Protein AF-Q6KAU1-F1 (afdb_monomer_lite)

Secondary structure (DSSP, 8-state):
-----PPP------SS------------------SS-S---HHHHHHHTSHHHHHHHHHHHHHH-HHHHIIIIIIHHHHHHHHHHHHTSPEEPPPSSTTSPPPEEPP-------GGGHHHHHHHTTS---TTTT--

pLDDT: mean 70.4, std 21.34, range [29.09, 95.12]

Structure (mmCIF, N/CA/C/O backbone):
data_AF-Q6KAU1-F1
#
_entry.id   AF-Q6KAU1-F1
#
loop_
_atom_site.group_PDB
_atom_site.id
_atom_site.type_symbol
_atom_site.label_atom_id
_atom_site.label_alt_id
_atom_site.label_comp_id
_atom_site.label_asym_id
_atom_site.label_entity_id
_atom_site.label_seq_id
_atom_site.pdbx_PDB_ins_code
_atom_site.Cartn_x
_atom_site.Cartn_y
_atom_site.Cartn_z
_atom_site.occupancy
_atom_site.B_iso_or_equiv
_atom_site.auth_seq_id
_atom_site.auth_comp_id
_atom_site.auth_asym_id
_atom_site.auth_atom_id
_atom_site.pdbx_PDB_model_num
ATOM 1 N N . THR A 1 1 ? 31.558 -17.673 9.895 1.00 38.28 1 THR A N 1
ATOM 2 C CA . THR A 1 1 ? 30.706 -17.309 8.743 1.00 38.28 1 THR A CA 1
ATOM 3 C C . THR A 1 1 ? 29.996 -18.558 8.252 1.00 38.28 1 THR A C 1
ATOM 5 O O . THR A 1 1 ? 30.558 -19.316 7.477 1.00 38.28 1 THR A O 1
ATOM 8 N N . LYS A 1 2 ? 28.808 -18.861 8.795 1.00 34.62 2 LYS A N 1
ATOM 9 C CA . LYS A 1 2 ? 27.990 -19.999 8.345 1.00 34.62 2 LYS A CA 1
ATOM 10 C C . LYS A 1 2 ? 26.838 -19.468 7.500 1.00 34.62 2 LYS A C 1
ATOM 12 O O . LYS A 1 2 ? 26.078 -18.625 7.964 1.00 34.62 2 LYS A O 1
ATOM 17 N N . CYS A 1 3 ? 26.781 -19.952 6.266 1.00 37.53 3 CYS A N 1
ATOM 18 C CA . CYS A 1 3 ? 25.701 -19.765 5.313 1.00 37.53 3 CYS A CA 1
ATOM 19 C C . CYS A 1 3 ? 24.411 -20.405 5.852 1.00 37.53 3 CYS A C 1
ATOM 21 O O . CYS A 1 3 ? 24.442 -21.565 6.263 1.00 37.53 3 CYS A O 1
ATOM 23 N N . CYS A 1 4 ? 23.292 -19.680 5.817 1.00 36.66 4 CYS A N 1
ATOM 24 C CA . CYS A 1 4 ? 21.957 -20.276 5.889 1.00 36.66 4 CYS A CA 1
ATOM 25 C C . CYS A 1 4 ? 21.442 -20.451 4.455 1.00 36.66 4 CYS A C 1
ATOM 27 O O . CYS A 1 4 ? 21.560 -19.534 3.645 1.00 36.66 4 CYS A O 1
ATOM 29 N N . GLY A 1 5 ? 20.975 -21.664 4.152 1.00 34.41 5 GLY A N 1
ATOM 30 C CA . GLY A 1 5 ? 20.602 -22.143 2.819 1.00 34.41 5 GLY A CA 1
ATOM 31 C C . GLY A 1 5 ? 19.299 -21.559 2.249 1.00 34.41 5 GLY A C 1
ATOM 32 O O . GLY A 1 5 ? 18.729 -20.633 2.825 1.00 34.41 5 GLY A O 1
ATOM 33 N N . PRO A 1 6 ? 18.841 -22.086 1.097 1.00 36.38 6 PRO A N 1
ATOM 34 C CA . PRO A 1 6 ? 17.761 -21.496 0.312 1.00 36.38 6 PRO A CA 1
ATOM 35 C C . PRO A 1 6 ? 16.405 -21.651 1.015 1.00 36.38 6 PRO A C 1
ATOM 37 O O . PRO A 1 6 ? 16.059 -22.730 1.493 1.00 36.38 6 PRO A O 1
ATOM 40 N N . PHE A 1 7 ? 15.642 -20.559 1.072 1.00 33.47 7 PHE A N 1
ATOM 41 C CA . PHE A 1 7 ? 14.238 -20.556 1.489 1.00 33.47 7 PHE A CA 1
ATOM 42 C C . PHE A 1 7 ? 13.357 -21.054 0.327 1.00 33.47 7 PHE A C 1
ATOM 44 O O . PHE A 1 7 ? 13.687 -20.772 -0.826 1.00 33.47 7 PHE A O 1
ATOM 51 N N . PRO A 1 8 ? 12.256 -21.784 0.586 1.00 33.16 8 PRO A N 1
ATOM 52 C CA . PRO A 1 8 ? 11.394 -22.290 -0.475 1.00 33.16 8 PRO A CA 1
ATOM 53 C C . PRO A 1 8 ? 10.664 -21.132 -1.171 1.00 33.16 8 PRO A C 1
ATOM 55 O O . PRO A 1 8 ? 9.871 -20.424 -0.553 1.00 33.16 8 PRO A O 1
ATOM 58 N N . GLU A 1 9 ? 10.934 -20.944 -2.464 1.00 39.47 9 GLU A N 1
ATOM 59 C CA . GLU A 1 9 ? 10.146 -20.086 -3.352 1.00 39.47 9 GLU A CA 1
ATOM 60 C C . GLU A 1 9 ? 8.757 -20.707 -3.552 1.00 39.47 9 GLU A C 1
ATOM 62 O O . GLU A 1 9 ? 8.602 -21.719 -4.236 1.00 39.47 9 GLU A O 1
ATOM 67 N N . SER A 1 10 ? 7.722 -20.095 -2.977 1.00 35.66 10 SER A N 1
ATOM 68 C CA . SER A 1 10 ? 6.345 -20.330 -3.411 1.00 35.66 10 SER A CA 1
ATOM 69 C C . SER A 1 10 ? 6.021 -19.365 -4.550 1.00 35.66 10 SER A C 1
ATOM 71 O O . SER A 1 10 ? 5.499 -18.270 -4.334 1.00 35.66 10 SER A O 1
ATOM 73 N N . THR A 1 11 ? 6.374 -19.761 -5.770 1.00 32.47 11 THR A N 1
ATOM 74 C CA . THR A 1 11 ? 6.061 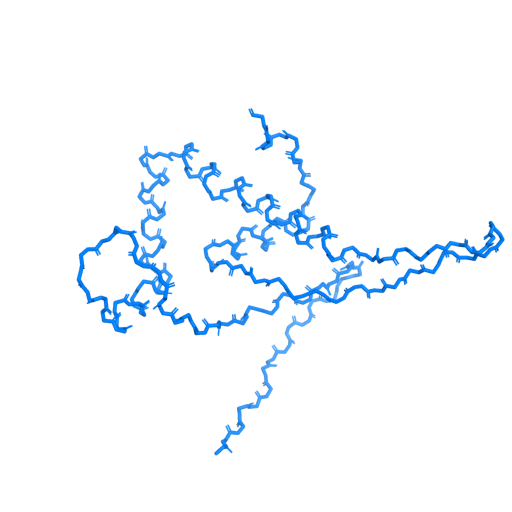-19.013 -6.992 1.00 32.47 11 THR A CA 1
ATOM 75 C C . THR A 1 11 ? 4.637 -19.329 -7.435 1.00 32.47 11 THR A C 1
ATOM 77 O O . THR A 1 11 ? 4.393 -20.334 -8.100 1.00 32.47 11 THR A O 1
ATOM 80 N N . THR A 1 12 ? 3.681 -18.462 -7.105 1.00 31.80 12 THR A N 1
ATOM 81 C CA . THR A 1 12 ? 2.380 -18.466 -7.785 1.00 31.80 12 THR A CA 1
ATOM 82 C C . THR A 1 12 ? 2.541 -17.735 -9.113 1.00 31.80 12 THR A C 1
ATOM 84 O O . THR A 1 12 ? 2.716 -16.519 -9.165 1.00 31.80 12 THR A O 1
ATOM 87 N N . GLN A 1 13 ? 2.544 -18.504 -10.198 1.00 33.12 13 GLN A N 1
ATOM 88 C CA . GLN A 1 13 ? 2.693 -18.012 -11.559 1.00 33.12 13 GLN A CA 1
ATOM 89 C C . GLN A 1 13 ? 1.338 -17.505 -12.072 1.00 33.12 13 GLN A C 1
ATOM 91 O O . GLN A 1 13 ? 0.463 -18.290 -12.423 1.00 33.12 13 GLN A O 1
ATOM 96 N N . THR A 1 14 ? 1.170 -16.187 -12.149 1.00 29.09 14 THR A N 1
ATOM 97 C CA . THR A 1 14 ? 0.116 -15.552 -12.952 1.00 29.09 14 THR A CA 1
ATOM 98 C C . THR A 1 14 ? 0.719 -14.399 -13.732 1.00 29.09 14 THR A C 1
ATOM 100 O O . THR A 1 14 ? 1.467 -13.587 -13.194 1.00 29.09 14 THR A O 1
ATOM 103 N N . SER A 1 15 ? 0.412 -14.354 -15.022 1.00 30.92 15 SER A N 1
ATOM 104 C CA . SER A 1 15 ? 0.893 -13.401 -16.016 1.00 30.92 15 SER A CA 1
ATOM 105 C C . SER A 1 15 ? 0.407 -11.973 -15.746 1.00 30.92 15 SER A C 1
ATOM 107 O O . SER A 1 15 ? -0.435 -11.469 -16.470 1.00 30.92 15 SER A O 1
ATOM 109 N N . HIS A 1 16 ? 0.919 -11.315 -14.711 1.00 36.84 16 HIS A N 1
ATOM 110 C CA . HIS A 1 16 ? 0.819 -9.874 -14.488 1.00 36.84 16 HIS A CA 1
ATOM 111 C C . HIS A 1 16 ? 1.952 -9.484 -13.534 1.00 36.84 16 HIS A C 1
ATOM 113 O O . HIS A 1 16 ? 2.056 -10.034 -12.446 1.00 36.84 16 HIS A O 1
ATOM 119 N N . VAL A 1 17 ? 2.829 -8.590 -14.006 1.00 39.12 17 VAL A N 1
ATOM 120 C CA . VAL A 1 17 ? 4.002 -7.982 -13.342 1.00 39.12 17 VAL A CA 1
ATOM 121 C C . VAL A 1 17 ? 4.131 -8.322 -11.846 1.00 39.12 17 VAL A C 1
ATOM 123 O O . VAL A 1 17 ? 3.658 -7.588 -10.981 1.00 39.12 17 VAL A O 1
ATOM 126 N N . SER A 1 18 ? 4.795 -9.437 -11.540 1.00 40.91 18 SER A N 1
ATOM 127 C CA . SER A 1 18 ? 5.142 -9.807 -10.170 1.00 40.91 18 SER A CA 1
ATOM 128 C C . SER A 1 18 ? 6.416 -9.061 -9.786 1.00 40.91 18 SER A C 1
ATOM 130 O O . SER A 1 18 ? 7.513 -9.457 -10.172 1.00 40.91 18 SER A O 1
ATOM 132 N N . ILE A 1 19 ? 6.282 -7.941 -9.075 1.00 47.72 19 ILE A N 1
ATOM 133 C CA . ILE A 1 19 ? 7.410 -7.371 -8.332 1.00 47.72 19 ILE A CA 1
ATOM 134 C C . ILE A 1 19 ? 7.489 -8.187 -7.039 1.00 47.72 19 ILE A C 1
ATOM 136 O O . ILE A 1 19 ? 6.544 -8.125 -6.251 1.00 47.72 19 ILE A O 1
ATOM 140 N N . PRO A 1 20 ? 8.541 -8.992 -6.816 1.00 45.78 20 PRO A N 1
ATOM 141 C CA . PRO A 1 20 ? 8.669 -9.743 -5.578 1.00 45.78 20 PRO A CA 1
ATOM 142 C C . PRO A 1 20 ? 8.881 -8.753 -4.429 1.00 45.78 20 PRO A C 1
ATOM 144 O O . PRO A 1 20 ? 9.934 -8.124 -4.317 1.00 45.78 20 PRO A O 1
ATOM 147 N N . MET A 1 21 ? 7.865 -8.586 -3.583 1.00 44.94 21 MET A N 1
ATOM 148 C CA . MET A 1 21 ? 7.995 -7.809 -2.356 1.00 44.94 21 MET A CA 1
ATOM 149 C C . MET A 1 21 ? 8.774 -8.646 -1.340 1.00 44.94 21 MET A C 1
ATOM 151 O O . MET A 1 21 ? 8.223 -9.502 -0.653 1.00 44.94 21 MET A O 1
ATOM 155 N N . VAL A 1 22 ? 10.085 -8.431 -1.262 1.00 48.25 22 VAL A N 1
ATOM 156 C CA . VAL A 1 22 ? 10.926 -9.084 -0.255 1.00 48.25 22 VAL A CA 1
ATOM 157 C C . VAL A 1 22 ? 10.973 -8.194 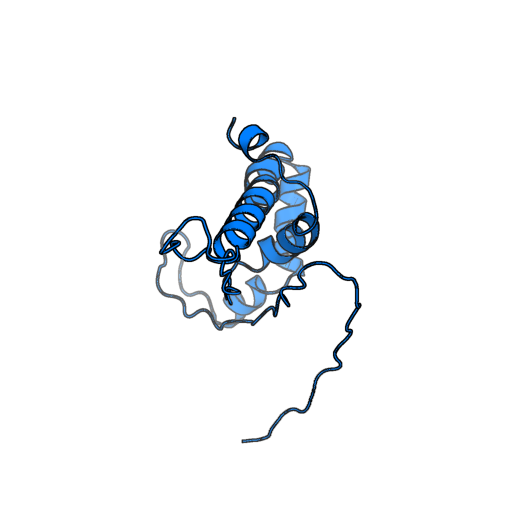0.983 1.00 48.25 22 VAL A C 1
ATOM 159 O O . VAL A 1 22 ? 11.629 -7.153 0.994 1.00 48.25 22 VAL A O 1
ATOM 162 N N . CYS A 1 23 ? 10.271 -8.600 2.041 1.00 41.12 23 CYS A N 1
ATOM 163 C CA . CYS A 1 23 ? 10.272 -7.887 3.315 1.00 41.12 23 CYS A CA 1
ATOM 164 C C . CYS A 1 23 ? 11.611 -8.106 4.047 1.00 41.12 23 CYS A C 1
ATOM 166 O O . CYS A 1 23 ? 11.791 -9.073 4.788 1.00 41.12 23 CYS A O 1
ATOM 168 N N . LEU A 1 24 ? 12.572 -7.203 3.843 1.00 43.81 24 LEU A N 1
ATOM 169 C CA . LEU A 1 24 ? 13.849 -7.193 4.561 1.00 43.81 24 LEU A CA 1
ATOM 170 C C . LEU A 1 24 ? 13.677 -6.496 5.921 1.00 43.81 24 LEU A C 1
ATOM 172 O O . LEU A 1 24 ? 13.353 -5.312 5.984 1.00 43.81 24 LEU A O 1
ATOM 176 N N . ARG A 1 25 ? 13.922 -7.207 7.031 1.00 42.16 25 ARG A N 1
ATOM 177 C CA . ARG A 1 25 ? 14.019 -6.577 8.361 1.00 42.16 25 ARG A CA 1
ATOM 178 C C . ARG A 1 25 ? 15.321 -5.776 8.450 1.00 42.16 25 ARG A C 1
ATOM 180 O O . ARG A 1 25 ? 16.390 -6.360 8.605 1.00 42.16 25 ARG A O 1
ATOM 187 N N . ALA A 1 26 ? 15.235 -4.449 8.384 1.00 39.59 26 ALA A N 1
ATOM 188 C CA . ALA A 1 26 ? 16.377 -3.570 8.625 1.00 39.59 26 ALA A CA 1
ATOM 189 C C . ALA A 1 26 ? 16.562 -3.303 10.139 1.00 39.59 26 ALA A C 1
ATOM 191 O O . ALA A 1 26 ? 15.589 -2.979 10.827 1.00 39.59 26 ALA A O 1
ATOM 192 N N . PRO A 1 27 ? 17.785 -3.414 10.693 1.00 40.84 27 PRO A N 1
ATOM 193 C CA . PRO A 1 27 ? 18.061 -3.008 12.067 1.00 40.84 27 PRO A CA 1
ATOM 194 C C . PRO A 1 27 ? 18.051 -1.475 12.176 1.00 40.84 27 PRO A C 1
ATOM 196 O O . PRO A 1 27 ? 18.969 -0.803 11.716 1.00 40.84 27 PRO A O 1
ATOM 199 N N . VAL A 1 28 ? 17.017 -0.911 12.800 1.00 47.84 28 VAL A N 1
ATOM 200 C CA . VAL A 1 28 ? 16.919 0.535 13.060 1.00 47.84 28 VAL A CA 1
ATOM 201 C C . VAL A 1 28 ? 17.842 0.903 14.230 1.00 47.84 28 VAL A C 1
ATOM 203 O O . VAL A 1 28 ? 17.707 0.341 15.316 1.00 47.84 28 VAL A O 1
ATOM 206 N N . HIS A 1 29 ? 18.801 1.809 14.016 1.00 41.25 29 HIS A N 1
ATOM 207 C CA . HIS A 1 29 ? 19.570 2.449 15.093 1.00 41.25 29 HIS A CA 1
ATOM 208 C C . HIS A 1 29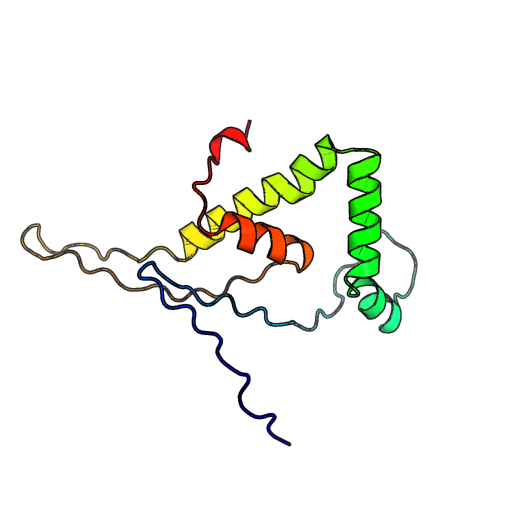 ? 18.834 3.720 15.558 1.00 41.25 29 HIS A C 1
ATOM 210 O O . HIS A 1 29 ? 18.358 4.477 14.713 1.00 41.25 29 HIS A O 1
ATOM 216 N N . PRO A 1 30 ? 18.701 3.968 16.872 1.00 44.50 30 PRO A N 1
ATOM 217 C CA . PRO A 1 30 ? 17.895 5.070 17.385 1.00 44.50 30 PRO A CA 1
ATOM 218 C C . PRO A 1 30 ? 18.661 6.396 17.286 1.00 44.50 30 PRO A C 1
ATOM 220 O O . PRO A 1 30 ? 19.561 6.655 18.079 1.00 44.50 30 PRO A O 1
ATOM 223 N N . THR A 1 31 ? 18.303 7.257 16.330 1.00 40.19 31 THR A N 1
ATOM 224 C CA . THR A 1 31 ? 18.842 8.627 16.233 1.00 40.19 31 THR A CA 1
ATOM 225 C C . THR A 1 31 ? 17.758 9.649 15.880 1.00 40.19 31 THR A C 1
ATOM 227 O O . THR A 1 31 ? 17.824 10.242 14.813 1.00 40.19 31 THR A O 1
ATOM 230 N N . HIS A 1 32 ? 16.747 9.840 16.738 1.00 43.16 32 HIS A N 1
ATOM 231 C CA . HIS A 1 32 ? 16.071 11.136 16.963 1.00 43.16 32 HIS A CA 1
ATOM 232 C C . HIS A 1 32 ? 14.948 10.967 18.001 1.00 43.16 32 HIS A C 1
ATOM 234 O O . HIS A 1 32 ? 13.919 10.360 17.713 1.00 43.16 32 HIS A O 1
ATOM 240 N N . THR A 1 33 ? 15.134 11.503 19.207 1.00 39.16 33 THR A N 1
ATOM 241 C CA . THR A 1 33 ? 14.196 11.354 20.331 1.00 39.16 33 THR A CA 1
ATOM 242 C C . THR A 1 33 ? 13.556 12.708 20.629 1.00 39.16 33 THR A C 1
ATOM 244 O O . THR A 1 33 ? 14.163 13.545 21.290 1.00 39.16 33 THR A O 1
ATOM 247 N N . CYS A 1 34 ? 12.339 12.953 20.139 1.00 38.09 34 CYS A N 1
ATOM 248 C CA . CYS A 1 34 ? 11.502 14.061 20.599 1.00 38.09 34 CYS A CA 1
ATOM 249 C C . CYS A 1 34 ? 10.210 13.453 21.156 1.00 38.09 34 CYS A C 1
ATOM 251 O O . CYS A 1 34 ? 9.476 12.808 20.415 1.00 38.09 34 CYS A O 1
ATOM 253 N N . CYS A 1 35 ? 9.996 13.634 22.463 1.00 44.50 35 CYS A N 1
ATOM 254 C CA . CYS A 1 35 ? 8.834 13.202 23.251 1.00 44.50 35 CYS A CA 1
ATOM 255 C C . CYS A 1 35 ? 8.741 11.698 23.587 1.00 44.50 35 CYS A C 1
ATOM 257 O O . CYS A 1 35 ? 7.952 10.997 22.975 1.00 44.50 35 CYS A O 1
ATOM 259 N N . MET A 1 36 ? 9.522 11.225 24.575 1.00 31.59 36 MET A N 1
ATOM 260 C CA . MET A 1 36 ? 9.125 10.318 25.686 1.00 31.59 36 MET A CA 1
ATOM 261 C C . MET A 1 36 ? 10.344 10.061 26.616 1.00 31.59 36 MET A C 1
ATOM 263 O O . MET A 1 36 ? 11.483 10.149 26.147 1.00 31.59 36 MET A O 1
ATOM 267 N N . PRO A 1 37 ? 10.151 9.823 27.933 1.00 41.69 37 PRO A N 1
ATOM 268 C CA . PRO A 1 37 ? 11.224 9.869 28.931 1.00 41.69 37 PRO A CA 1
ATOM 269 C C . PRO A 1 37 ? 12.208 8.687 28.854 1.00 41.69 37 PRO A C 1
ATOM 271 O O . PRO A 1 37 ? 11.811 7.536 28.734 1.00 41.69 37 PRO A O 1
ATOM 274 N N . SER A 1 38 ? 13.495 9.042 28.966 1.00 44.19 38 SER A N 1
ATOM 275 C CA . SER A 1 38 ? 14.683 8.272 29.387 1.00 44.19 38 SER A CA 1
ATOM 276 C C . SER A 1 38 ? 14.829 6.792 28.987 1.00 44.19 38 SER A C 1
ATOM 278 O O . SER A 1 38 ? 14.147 5.921 29.508 1.00 44.19 38 SER A O 1
ATOM 280 N N . ALA A 1 39 ? 15.882 6.539 28.195 1.00 50.06 39 ALA A N 1
ATOM 281 C CA . ALA A 1 39 ? 16.577 5.261 27.995 1.00 50.06 39 ALA A CA 1
ATOM 282 C C . ALA A 1 39 ? 15.684 4.057 27.642 1.00 50.06 39 ALA A C 1
ATOM 284 O O . ALA A 1 39 ? 15.499 3.147 28.442 1.00 50.06 39 ALA A O 1
ATOM 285 N N . LEU A 1 40 ? 15.211 4.015 26.394 1.00 54.31 40 LEU A N 1
ATOM 286 C CA . LEU A 1 40 ? 14.650 2.794 25.815 1.00 54.31 40 LEU A CA 1
ATOM 287 C C . LEU A 1 40 ? 15.743 1.714 25.759 1.00 54.31 40 LEU A C 1
ATOM 289 O O . LEU A 1 40 ? 16.753 1.885 25.065 1.00 54.31 40 LEU A O 1
ATOM 293 N N . SER A 1 41 ? 15.553 0.611 26.489 1.00 69.19 41 SER A N 1
ATOM 294 C CA . SER A 1 41 ? 16.413 -0.567 26.383 1.00 69.19 41 SER A CA 1
ATOM 295 C C . SER A 1 41 ? 16.302 -1.155 24.976 1.00 69.19 41 SER A C 1
ATOM 297 O O . SER A 1 41 ? 15.272 -1.047 24.307 1.00 69.19 41 SER A O 1
ATOM 299 N N . LYS A 1 42 ? 17.348 -1.853 24.527 1.00 71.44 42 LYS A N 1
ATOM 300 C CA . LYS A 1 42 ? 17.287 -2.652 23.297 1.00 71.44 42 LYS A CA 1
ATOM 301 C C . LYS A 1 42 ? 16.119 -3.649 23.353 1.00 71.44 42 LYS A C 1
ATOM 303 O O . LYS A 1 42 ? 15.469 -3.870 22.338 1.00 71.44 42 LYS A O 1
ATOM 308 N N . ASP A 1 43 ? 15.802 -4.151 24.546 1.00 72.75 43 ASP A N 1
ATOM 309 C CA . ASP A 1 43 ? 14.643 -5.008 24.802 1.00 72.75 43 ASP A CA 1
ATOM 310 C C . ASP A 1 43 ? 13.300 -4.280 24.639 1.00 72.75 43 ASP A C 1
ATOM 312 O O . ASP A 1 43 ? 12.337 -4.890 24.189 1.00 72.75 43 ASP A O 1
ATOM 316 N N . ASP A 1 44 ? 13.210 -2.983 24.950 1.00 69.50 44 ASP A N 1
ATOM 317 C CA . ASP A 1 44 ? 11.985 -2.192 24.739 1.00 69.50 44 ASP A CA 1
ATOM 318 C C . ASP A 1 44 ? 11.739 -1.954 23.249 1.00 69.50 44 ASP A C 1
ATOM 320 O O . ASP A 1 44 ? 10.614 -2.074 22.765 1.00 69.50 44 ASP A O 1
ATOM 324 N N . VAL A 1 45 ? 12.813 -1.697 22.496 1.00 68.69 45 VAL A N 1
ATOM 325 C CA . VAL A 1 45 ? 12.759 -1.576 21.034 1.00 68.69 45 VAL A CA 1
ATOM 326 C C . VAL A 1 45 ? 12.347 -2.900 20.388 1.00 68.69 45 VAL A C 1
ATOM 328 O O . VAL A 1 45 ? 11.545 -2.896 19.456 1.00 68.69 45 VAL A O 1
ATOM 331 N N . GLU A 1 46 ? 12.865 -4.035 20.863 1.00 72.56 46 GLU A N 1
ATOM 332 C CA . GLU A 1 46 ? 12.460 -5.355 20.361 1.00 72.56 46 GLU A CA 1
ATOM 333 C C . GLU A 1 46 ? 11.031 -5.730 20.775 1.00 72.56 46 GLU A C 1
ATOM 335 O O . GLU A 1 46 ? 10.307 -6.312 19.965 1.00 72.56 46 GLU A O 1
ATOM 340 N N . ARG A 1 47 ? 10.579 -5.335 21.972 1.00 66.12 47 ARG A N 1
ATOM 341 C CA . ARG A 1 47 ? 9.180 -5.506 22.393 1.00 66.12 47 ARG A CA 1
ATOM 342 C C . ARG A 1 47 ? 8.210 -4.713 21.521 1.00 66.12 47 ARG A C 1
ATOM 344 O O . ARG A 1 47 ? 7.213 -5.263 21.070 1.00 66.12 47 ARG A O 1
ATOM 351 N N . CYS A 1 48 ? 8.537 -3.473 21.169 1.00 62.81 48 CYS A N 1
ATOM 352 C CA . CYS A 1 48 ? 7.731 -2.680 20.231 1.00 62.81 48 CYS A CA 1
ATOM 353 C C . CYS A 1 48 ? 7.738 -3.218 18.785 1.00 62.81 48 CYS A C 1
ATOM 355 O O . CYS A 1 48 ? 6.893 -2.825 17.985 1.00 62.81 48 CYS A O 1
ATOM 357 N N . LYS A 1 49 ? 8.676 -4.107 18.422 1.00 64.38 49 LYS A N 1
ATOM 358 C CA . LYS A 1 49 ? 8.671 -4.816 17.128 1.00 64.38 49 LYS A CA 1
ATOM 359 C C . LYS A 1 49 ? 7.805 -6.075 17.137 1.00 64.38 49 LYS A C 1
ATOM 361 O O . LYS A 1 49 ? 7.580 -6.633 16.057 1.00 64.38 49 LYS A O 1
ATOM 366 N N . GLN A 1 50 ? 7.364 -6.563 18.301 1.00 66.31 50 GLN A N 1
ATOM 367 C CA . GLN A 1 50 ? 6.402 -7.659 18.339 1.00 66.31 50 GLN A CA 1
ATOM 368 C C . GLN A 1 50 ? 5.087 -7.188 17.723 1.00 66.31 50 GLN A C 1
ATOM 370 O O . GLN A 1 50 ? 4.544 -6.149 18.095 1.00 66.31 50 GLN A O 1
ATOM 375 N N . LYS A 1 51 ? 4.601 -7.978 16.760 1.00 62.88 51 LYS A N 1
ATOM 376 C CA . LYS A 1 51 ? 3.339 -7.722 16.064 1.00 62.88 51 LYS A CA 1
ATOM 377 C C . LYS A 1 51 ? 2.193 -7.565 17.060 1.00 62.88 51 LYS A C 1
ATOM 379 O O . LYS A 1 51 ? 1.435 -6.619 16.933 1.00 62.88 51 LYS A O 1
ATOM 384 N N . ASP A 1 52 ? 2.179 -8.396 18.098 1.00 64.00 52 ASP A N 1
ATOM 385 C CA . ASP A 1 52 ? 1.098 -8.473 19.081 1.00 64.00 52 ASP A CA 1
ATOM 386 C C . ASP A 1 52 ? 0.852 -7.150 19.832 1.00 64.00 52 ASP A C 1
ATOM 388 O O . ASP A 1 52 ? -0.295 -6.744 19.994 1.00 64.00 52 ASP A O 1
ATOM 392 N N . LEU A 1 53 ? 1.906 -6.428 20.244 1.00 68.44 53 LEU A N 1
ATOM 393 C CA . LEU A 1 53 ? 1.749 -5.155 20.967 1.00 68.44 53 LEU A CA 1
ATOM 394 C C . LEU A 1 53 ? 1.261 -4.030 20.044 1.00 68.44 53 LEU A C 1
ATOM 396 O O . LEU A 1 53 ? 0.386 -3.249 20.415 1.00 68.44 53 LEU A O 1
ATOM 400 N N . LEU A 1 54 ? 1.816 -3.950 18.831 1.00 70.12 54 LEU A N 1
ATOM 401 C CA . LEU A 1 54 ? 1.403 -2.950 17.847 1.00 70.12 54 LEU A CA 1
ATOM 402 C C . LEU A 1 54 ? -0.030 -3.216 17.360 1.00 70.12 54 LEU A C 1
ATOM 404 O O . LEU A 1 54 ? -0.811 -2.280 17.213 1.00 70.12 54 LEU A O 1
ATOM 408 N N . GLU A 1 55 ? -0.382 -4.483 17.142 1.00 73.69 55 GLU A N 1
ATOM 409 C CA . GLU A 1 55 ? -1.737 -4.908 16.784 1.00 73.69 55 GLU A CA 1
ATOM 410 C C . GLU A 1 55 ? -2.735 -4.581 17.891 1.00 73.69 55 GLU A C 1
ATOM 412 O O . GLU A 1 55 ? -3.798 -4.048 17.583 1.00 73.69 55 GLU A O 1
ATOM 417 N N . GLN A 1 56 ? -2.388 -4.811 19.163 1.00 78.00 56 GLN A N 1
ATOM 418 C CA . GLN A 1 56 ? -3.253 -4.450 20.286 1.00 78.00 56 GLN A CA 1
ATOM 419 C C . GLN A 1 56 ? -3.529 -2.939 20.325 1.00 78.00 56 GLN A C 1
ATOM 421 O O . GLN A 1 56 ? -4.688 -2.534 20.396 1.00 78.00 56 GLN A O 1
ATOM 426 N N . MET A 1 57 ? -2.496 -2.099 20.198 1.00 75.12 57 MET A N 1
ATOM 427 C CA . MET A 1 57 ? -2.676 -0.640 20.166 1.00 75.12 57 MET A CA 1
ATOM 428 C C . MET A 1 57 ? -3.523 -0.183 18.968 1.00 75.12 57 MET A C 1
ATOM 430 O O . MET A 1 57 ? -4.357 0.713 19.096 1.00 75.12 57 MET A O 1
ATOM 434 N N . MET A 1 58 ? -3.333 -0.792 17.792 1.00 74.50 58 MET A N 1
ATOM 435 C CA . MET A 1 58 ? -4.161 -0.487 16.621 1.00 74.50 58 MET A CA 1
ATOM 436 C C . MET A 1 58 ? -5.608 -0.956 16.805 1.00 74.50 58 MET A C 1
ATOM 438 O O . MET A 1 58 ? -6.522 -0.259 16.373 1.00 74.50 58 MET A O 1
ATOM 442 N N . ALA A 1 59 ? -5.831 -2.094 17.464 1.00 76.81 59 ALA A N 1
ATOM 443 C CA . ALA A 1 59 ? -7.163 -2.609 17.760 1.00 76.81 59 ALA A CA 1
ATOM 444 C C . ALA A 1 59 ? -7.933 -1.693 18.723 1.00 76.81 59 ALA A C 1
ATOM 446 O O . ALA A 1 59 ? -9.110 -1.419 18.488 1.00 76.81 59 ALA A O 1
ATOM 447 N N . GLU A 1 60 ? -7.266 -1.163 19.752 1.00 77.06 60 GLU A N 1
ATOM 448 C CA . GLU A 1 60 ? -7.841 -0.160 20.660 1.00 77.06 60 GLU A CA 1
ATOM 449 C C . GLU A 1 60 ? -8.244 1.112 19.891 1.00 77.06 60 GLU A C 1
ATOM 451 O O . GLU A 1 60 ? -9.364 1.602 20.042 1.00 77.06 60 GLU A O 1
ATOM 456 N N . MET A 1 61 ? -7.395 1.583 18.968 1.00 73.44 61 MET A N 1
ATOM 457 C CA . MET A 1 61 ? -7.707 2.735 18.111 1.00 73.44 61 MET A CA 1
ATOM 458 C C . MET A 1 61 ? -8.889 2.475 17.163 1.00 73.44 61 MET A C 1
ATOM 460 O O . MET A 1 61 ? -9.705 3.370 16.964 1.00 73.44 61 MET A O 1
ATOM 464 N N . ILE A 1 62 ? -9.010 1.275 16.584 1.00 79.19 62 ILE A N 1
ATOM 465 C CA . ILE A 1 62 ? -10.171 0.897 15.755 1.00 79.19 62 ILE A CA 1
ATOM 466 C C . ILE A 1 62 ? -11.461 0.919 16.587 1.00 79.19 62 ILE A C 1
ATOM 468 O O . ILE A 1 62 ? -12.507 1.315 16.073 1.00 79.19 62 ILE A O 1
ATOM 472 N N . GLY A 1 63 ? -11.387 0.492 17.851 1.00 77.62 63 GLY A N 1
ATOM 473 C CA . GLY A 1 63 ? -12.527 0.445 18.764 1.00 77.62 63 GLY A CA 1
ATOM 474 C C . GLY A 1 63 ? -13.019 1.827 19.191 1.00 77.62 63 GLY A C 1
ATOM 475 O O . GLY A 1 63 ? -14.222 2.078 19.155 1.00 77.62 63 GLY A O 1
ATOM 476 N N . GLU A 1 64 ? -12.108 2.723 19.574 1.00 83.38 64 GLU A N 1
ATOM 477 C CA . GLU A 1 64 ? -12.476 4.050 20.088 1.00 83.38 64 GLU A CA 1
ATOM 478 C C . GLU A 1 64 ? -12.600 5.123 18.991 1.00 83.38 64 GLU A C 1
ATOM 480 O O . GLU A 1 64 ? -13.437 6.019 19.103 1.00 83.38 64 GLU A O 1
ATOM 485 N N . PHE A 1 65 ? -11.807 5.035 17.916 1.00 82.81 65 PHE A N 1
ATOM 486 C CA . PHE A 1 65 ? -11.698 6.072 16.880 1.00 82.81 65 PHE A CA 1
ATOM 487 C C . PHE A 1 65 ? -11.558 5.471 15.463 1.00 82.81 65 PHE A C 1
ATOM 489 O O . PHE A 1 65 ? -10.505 5.592 14.823 1.00 82.81 65 PHE A O 1
ATOM 496 N N . PRO A 1 66 ? -12.621 4.853 14.916 1.00 83.62 66 PRO A N 1
ATOM 497 C CA . PRO A 1 66 ? -12.569 4.163 13.623 1.00 83.62 66 PRO A CA 1
ATOM 498 C C . PRO A 1 66 ? -12.212 5.088 12.448 1.00 83.62 66 PRO A C 1
ATOM 500 O O . PRO A 1 66 ? -11.461 4.685 11.556 1.00 83.62 66 PRO A O 1
ATOM 503 N N . ASP A 1 67 ? -12.679 6.340 12.467 1.00 84.38 67 ASP A N 1
ATOM 504 C CA . ASP A 1 67 ? -12.352 7.335 11.437 1.00 84.38 67 ASP A CA 1
ATOM 505 C C . ASP A 1 67 ? -10.864 7.716 11.467 1.00 84.38 67 ASP A C 1
ATOM 507 O O . ASP A 1 67 ? -10.226 7.868 10.426 1.00 84.38 67 ASP A O 1
ATOM 511 N N . LEU A 1 68 ? -10.271 7.782 12.663 1.00 83.00 68 LEU A N 1
ATOM 512 C CA . LEU A 1 68 ? -8.848 8.069 12.820 1.00 83.00 68 LEU A CA 1
ATOM 513 C C . LEU A 1 68 ? -7.988 6.916 12.294 1.00 83.00 68 LEU A C 1
ATOM 515 O O . LEU A 1 68 ? -7.003 7.150 11.593 1.00 83.00 68 LEU A O 1
ATOM 519 N N . HIS A 1 69 ? -8.374 5.670 12.582 1.00 85.19 69 HIS A N 1
ATOM 520 C CA . HIS A 1 69 ? -7.713 4.497 12.011 1.00 85.19 69 HIS A CA 1
ATOM 521 C C . HIS A 1 69 ? -7.795 4.492 10.479 1.00 85.19 69 HIS A C 1
ATOM 523 O O . HIS A 1 69 ? -6.796 4.213 9.804 1.00 85.19 69 HIS A O 1
ATOM 529 N N . ARG A 1 70 ? -8.965 4.827 9.922 1.00 85.25 70 ARG A N 1
ATOM 530 C CA . ARG A 1 70 ? -9.154 4.927 8.473 1.00 85.25 70 ARG A CA 1
ATOM 531 C C . ARG A 1 70 ? -8.139 5.896 7.862 1.00 85.25 70 ARG A C 1
ATOM 533 O O . ARG A 1 70 ? -7.403 5.485 6.969 1.00 85.25 70 ARG A O 1
ATOM 540 N N . THR A 1 71 ? -8.020 7.111 8.388 1.00 84.50 71 THR A N 1
ATOM 541 C CA . THR A 1 71 ? -7.101 8.118 7.836 1.00 84.50 71 THR A CA 1
ATOM 542 C C . THR A 1 71 ? -5.625 7.823 8.111 1.00 84.50 71 THR A C 1
ATOM 544 O O . THR A 1 71 ? -4.782 7.948 7.221 1.00 84.50 71 THR A O 1
ATOM 547 N N . ILE A 1 72 ? -5.264 7.395 9.325 1.00 84.25 72 ILE A N 1
ATOM 548 C CA . ILE A 1 72 ? -3.852 7.180 9.692 1.00 84.25 72 ILE A CA 1
ATOM 549 C C . ILE A 1 72 ? -3.267 5.930 9.030 1.00 84.25 72 ILE A C 1
ATOM 551 O O . ILE A 1 72 ? -2.083 5.931 8.677 1.00 84.25 72 ILE A O 1
ATOM 555 N N . VAL A 1 73 ? -4.065 4.871 8.885 1.00 86.94 73 VAL A N 1
ATOM 556 C CA . VAL A 1 73 ? -3.590 3.562 8.422 1.00 86.94 73 VAL A CA 1
ATOM 557 C C . VAL A 1 73 ? -4.139 3.255 7.037 1.00 86.94 73 VAL A C 1
ATOM 559 O O . VAL A 1 73 ? -3.368 3.171 6.087 1.00 86.94 73 VAL A O 1
ATOM 562 N N . SER A 1 74 ? -5.461 3.151 6.893 1.00 90.19 74 SER A N 1
ATOM 563 C CA . SER A 1 74 ? -6.066 2.610 5.666 1.00 90.19 74 SER A CA 1
ATOM 564 C C . SER A 1 74 ? -5.838 3.509 4.444 1.00 90.19 74 SER A C 1
ATOM 566 O O . SER A 1 74 ? -5.400 3.033 3.399 1.00 90.19 74 SER A O 1
ATOM 568 N N . GLU A 1 75 ? -6.080 4.813 4.566 1.00 93.75 75 GLU A N 1
ATOM 569 C CA . GLU A 1 75 ? -5.854 5.792 3.491 1.00 93.75 75 GLU A CA 1
ATOM 570 C C . GLU A 1 75 ? -4.361 5.944 3.184 1.00 93.75 75 GLU A C 1
ATOM 572 O O . GLU A 1 75 ? -3.954 6.018 2.021 1.00 93.75 75 GLU A O 1
ATOM 577 N N . ARG A 1 76 ? -3.518 5.894 4.223 1.00 93.44 76 ARG A N 1
ATOM 578 C CA . ARG A 1 76 ? -2.063 5.921 4.061 1.00 93.44 76 ARG A CA 1
ATOM 579 C C . ARG A 1 76 ? -1.557 4.702 3.293 1.00 93.44 76 ARG A C 1
ATOM 581 O O . ARG A 1 76 ? -0.710 4.868 2.419 1.00 93.44 76 ARG A O 1
ATOM 588 N N . ASP A 1 77 ? -2.081 3.511 3.562 1.00 94.62 77 ASP A N 1
ATOM 589 C CA . ASP A 1 77 ? -1.717 2.290 2.837 1.00 94.62 77 ASP A CA 1
ATOM 590 C C . ASP A 1 77 ? -2.078 2.388 1.354 1.00 94.62 77 ASP A C 1
ATOM 592 O O . ASP A 1 77 ? -1.274 2.005 0.500 1.00 94.62 77 ASP A O 1
ATOM 596 N N . VAL A 1 78 ? -3.245 2.957 1.029 1.00 95.06 78 VAL A N 1
ATOM 597 C CA . VAL A 1 78 ? -3.654 3.222 -0.361 1.00 95.06 78 VAL A CA 1
ATOM 598 C C . VAL A 1 78 ? -2.660 4.167 -1.039 1.00 95.06 78 VAL A C 1
ATOM 600 O O . VAL A 1 78 ? -2.151 3.859 -2.121 1.00 95.06 78 VAL A O 1
ATOM 603 N N . TYR A 1 79 ? -2.320 5.284 -0.393 1.00 95.12 79 TYR A N 1
ATOM 604 C CA . TYR A 1 79 ? -1.368 6.249 -0.943 1.00 95.12 79 TYR A CA 1
ATOM 605 C C . TYR A 1 79 ? 0.040 5.658 -1.118 1.00 95.12 79 TYR A C 1
ATOM 607 O O . TYR A 1 79 ? 0.650 5.805 -2.179 1.00 95.12 79 TYR A O 1
ATOM 615 N N . LEU A 1 80 ? 0.560 4.948 -0.112 1.00 94.50 80 LEU A N 1
ATOM 616 C CA . LEU A 1 80 ? 1.880 4.313 -0.170 1.00 94.50 80 LEU A CA 1
ATOM 617 C C . LEU A 1 80 ? 1.950 3.271 -1.287 1.00 94.50 80 LEU A C 1
ATOM 619 O O . LEU A 1 80 ? 2.918 3.251 -2.051 1.00 94.50 80 LEU A O 1
ATOM 623 N N . THR A 1 81 ? 0.907 2.453 -1.425 1.00 95.06 81 THR A N 1
ATOM 624 C CA . THR A 1 81 ? 0.799 1.469 -2.509 1.00 95.06 81 THR A CA 1
ATOM 625 C C . THR A 1 81 ? 0.833 2.151 -3.869 1.00 95.06 81 THR A C 1
ATOM 627 O O . THR A 1 81 ? 1.591 1.741 -4.751 1.00 95.06 81 THR A O 1
ATOM 630 N N . TYR A 1 82 ? 0.053 3.219 -4.041 1.00 95.00 82 TYR A N 1
ATOM 631 C CA . TYR A 1 82 ? 0.055 4.002 -5.269 1.00 95.00 82 TYR A CA 1
ATOM 632 C C . TYR A 1 82 ? 1.444 4.550 -5.585 1.00 95.00 82 TYR A C 1
ATOM 634 O O . TYR A 1 82 ? 1.950 4.317 -6.681 1.00 95.00 82 TYR A O 1
ATOM 642 N N . MET A 1 83 ? 2.105 5.196 -4.625 1.00 94.31 83 MET A N 1
ATOM 643 C CA . MET A 1 83 ? 3.435 5.769 -4.833 1.00 94.31 83 MET A CA 1
ATOM 644 C C . MET A 1 83 ? 4.481 4.710 -5.198 1.00 94.31 83 MET A C 1
ATOM 646 O O . MET A 1 83 ? 5.274 4.931 -6.116 1.00 94.31 83 MET A O 1
ATOM 650 N N . LEU A 1 84 ? 4.455 3.541 -4.552 1.00 93.38 84 LEU A N 1
ATOM 651 C CA . LEU A 1 84 ? 5.337 2.422 -4.896 1.00 93.38 84 LEU A CA 1
ATOM 652 C C . LEU A 1 84 ? 5.083 1.914 -6.321 1.00 93.38 84 LEU A C 1
ATOM 654 O O . LEU A 1 84 ? 6.037 1.707 -7.075 1.00 93.38 84 LEU A O 1
ATOM 658 N N . ARG A 1 85 ? 3.814 1.776 -6.730 1.00 91.12 85 ARG A N 1
ATOM 659 C CA . ARG A 1 85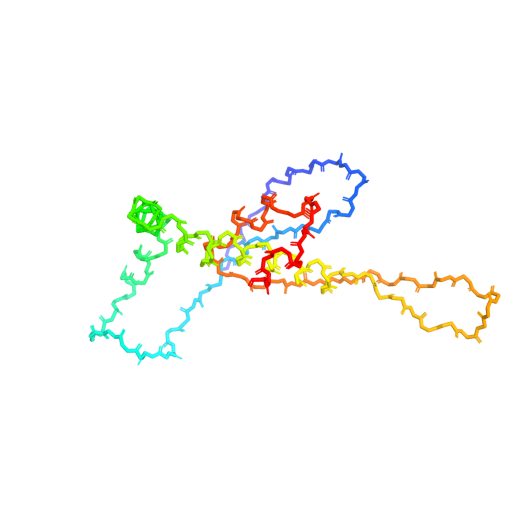 ? 3.452 1.385 -8.103 1.00 91.12 85 ARG A CA 1
ATOM 660 C C . ARG A 1 85 ? 3.909 2.424 -9.121 1.00 91.12 85 ARG A C 1
ATOM 662 O O . ARG A 1 85 ? 4.419 2.040 -10.170 1.00 91.12 85 ARG A O 1
ATOM 669 N N . GLN A 1 86 ? 3.772 3.715 -8.815 1.00 90.06 86 GLN A N 1
ATOM 670 C CA . GLN A 1 86 ? 4.258 4.799 -9.671 1.00 90.06 86 GLN A CA 1
ATOM 671 C C . GLN A 1 86 ? 5.780 4.755 -9.828 1.00 90.06 86 GLN A C 1
ATOM 673 O O . GLN A 1 86 ? 6.269 4.834 -10.953 1.00 90.06 86 GLN A O 1
ATOM 678 N N . ALA A 1 87 ? 6.520 4.575 -8.731 1.00 89.44 87 ALA A N 1
ATOM 679 C CA . ALA A 1 87 ? 7.979 4.484 -8.755 1.00 89.44 87 ALA A CA 1
ATOM 680 C C . ALA A 1 87 ? 8.477 3.262 -9.547 1.00 89.44 87 ALA A C 1
ATOM 682 O O . ALA A 1 87 ? 9.488 3.339 -10.243 1.00 89.44 87 ALA A O 1
ATOM 683 N N . ALA A 1 88 ? 7.751 2.145 -9.474 1.00 88.94 88 ALA A N 1
ATOM 684 C CA . ALA A 1 88 ? 8.081 0.914 -10.186 1.00 88.94 88 ALA A CA 1
ATOM 685 C C . ALA A 1 88 ? 7.581 0.873 -11.643 1.00 88.94 88 ALA A C 1
ATOM 687 O O . ALA A 1 88 ? 7.792 -0.132 -12.332 1.00 88.94 88 ALA A O 1
ATOM 688 N N . ARG A 1 89 ? 6.924 1.934 -12.144 1.00 86.50 89 ARG A N 1
ATOM 689 C CA . ARG A 1 89 ? 6.512 1.993 -13.553 1.00 86.50 89 ARG A CA 1
ATOM 690 C C . ARG A 1 89 ? 7.730 1.863 -14.459 1.00 86.50 89 ARG A C 1
ATOM 692 O O . ARG A 1 89 ? 8.813 2.374 -14.176 1.00 86.50 89 ARG A O 1
ATOM 699 N N . ARG A 1 90 ? 7.535 1.172 -15.583 1.00 83.19 90 ARG A N 1
ATOM 700 C CA . ARG A 1 90 ? 8.565 1.084 -16.616 1.00 83.19 90 ARG A CA 1
ATOM 701 C C . ARG A 1 90 ? 8.863 2.477 -17.156 1.00 83.19 90 ARG A C 1
ATOM 703 O O . ARG A 1 90 ? 7.944 3.263 -17.385 1.00 83.19 90 ARG A O 1
ATOM 710 N N . LEU A 1 91 ? 10.141 2.748 -17.386 1.00 80.06 91 LEU A N 1
ATOM 711 C CA . LEU A 1 91 ? 10.568 4.000 -17.987 1.00 80.06 91 LEU A CA 1
ATOM 712 C C . LEU A 1 91 ? 10.412 3.896 -19.505 1.00 80.06 91 LEU A C 1
ATOM 714 O O . LEU A 1 91 ? 11.025 3.033 -20.144 1.00 80.06 91 LEU A O 1
ATOM 718 N N . GLU A 1 92 ? 9.591 4.773 -20.078 1.00 82.56 92 GLU A N 1
ATOM 719 C CA . GLU A 1 92 ? 9.550 4.967 -21.524 1.00 82.56 92 GLU A CA 1
ATOM 720 C C . GLU A 1 92 ? 10.722 5.853 -21.942 1.00 82.56 92 GLU A C 1
ATOM 722 O O . GLU A 1 92 ? 10.908 6.951 -21.415 1.00 82.56 92 GLU A O 1
ATOM 727 N N . LEU A 1 93 ? 11.533 5.366 -22.881 1.00 80.06 93 LEU A N 1
ATOM 728 C CA . LEU A 1 93 ? 12.640 6.151 -23.411 1.00 80.06 93 LEU A CA 1
ATOM 729 C C . LEU A 1 93 ? 12.147 7.128 -24.490 1.00 80.06 93 LEU A C 1
ATOM 731 O O . LEU A 1 93 ? 11.266 6.765 -25.279 1.00 80.06 93 LEU A O 1
ATOM 735 N N . PRO A 1 94 ? 12.737 8.338 -24.573 1.00 78.94 94 PRO A N 1
ATOM 736 C CA . PRO A 1 94 ? 12.442 9.283 -25.641 1.00 78.94 94 PRO A CA 1
ATOM 737 C C . PRO A 1 94 ? 12.655 8.647 -27.015 1.00 78.94 94 PRO A C 1
ATOM 739 O O . PRO A 1 94 ? 13.658 7.972 -27.262 1.00 78.94 94 PRO A O 1
ATOM 742 N N . ARG A 1 95 ? 11.705 8.873 -27.922 1.00 81.81 95 ARG A N 1
ATOM 743 C CA . ARG A 1 95 ? 11.805 8.408 -29.305 1.00 81.81 95 ARG A CA 1
ATOM 744 C C . ARG A 1 95 ? 12.693 9.343 -30.112 1.00 81.81 95 ARG A C 1
ATOM 746 O O . ARG A 1 95 ? 12.542 10.557 -30.036 1.00 81.81 95 ARG A O 1
ATOM 753 N N . ALA A 1 96 ? 13.565 8.763 -30.933 1.00 79.62 96 ALA A N 1
ATOM 754 C CA . ALA A 1 96 ? 14.327 9.515 -31.927 1.00 79.62 96 ALA A CA 1
ATOM 755 C C . ALA A 1 96 ? 13.486 9.855 -33.176 1.00 79.62 96 ALA A C 1
ATOM 757 O O . ALA A 1 96 ? 13.765 10.837 -33.853 1.00 79.62 96 ALA A O 1
ATOM 758 N N . SER A 1 97 ? 12.456 9.056 -33.484 1.00 85.00 97 SER A N 1
ATOM 759 C CA . SER A 1 97 ? 11.461 9.332 -34.530 1.00 85.00 97 SER A CA 1
ATOM 760 C C . SER A 1 97 ? 10.162 8.557 -34.270 1.00 85.00 97 SER A C 1
ATOM 762 O O . SER A 1 97 ? 10.170 7.569 -33.531 1.00 85.00 97 SER A O 1
ATOM 764 N N . ASP A 1 98 ? 9.058 8.958 -34.904 1.00 79.44 98 ASP A N 1
ATOM 765 C CA . ASP A 1 98 ? 7.757 8.276 -34.784 1.00 79.44 98 ASP A CA 1
ATOM 766 C C . ASP A 1 98 ? 7.723 6.873 -35.411 1.00 79.44 98 ASP A C 1
ATOM 768 O O . ASP A 1 98 ? 6.838 6.077 -35.093 1.00 79.44 98 ASP A O 1
ATOM 772 N N . ALA A 1 99 ? 8.702 6.544 -36.260 1.00 82.62 99 ALA A N 1
ATOM 773 C CA . ALA A 1 99 ? 8.844 5.222 -36.865 1.00 82.62 99 ALA A CA 1
ATOM 774 C C . ALA A 1 99 ? 9.506 4.191 -35.925 1.00 82.62 99 ALA A C 1
ATOM 776 O O . ALA A 1 99 ? 9.403 2.990 -36.171 1.00 82.62 99 ALA A O 1
ATOM 777 N N . GLU A 1 100 ? 10.173 4.627 -34.846 1.00 79.25 100 GLU A N 1
ATOM 778 C CA . GLU A 1 100 ? 10.827 3.720 -33.893 1.00 79.25 100 GLU A CA 1
ATOM 779 C C . GLU A 1 100 ? 9.817 3.123 -32.881 1.00 79.25 100 GLU A C 1
ATOM 781 O O . GLU A 1 100 ? 9.015 3.846 -32.265 1.00 79.25 100 GLU A O 1
ATOM 786 N N . PRO A 1 101 ? 9.867 1.798 -32.633 1.00 79.94 101 PRO A N 1
ATOM 787 C CA . PRO A 1 101 ? 9.035 1.158 -31.621 1.00 79.94 101 PRO A CA 1
ATOM 788 C C . PRO A 1 101 ? 9.344 1.703 -30.218 1.00 79.94 101 PRO A C 1
ATOM 790 O O . PRO A 1 101 ? 10.480 2.063 -29.904 1.00 79.94 101 PRO A O 1
ATOM 793 N N . ARG A 1 102 ? 8.323 1.764 -29.345 1.00 79.62 102 ARG A N 1
ATOM 794 C CA . ARG A 1 102 ? 8.506 2.219 -27.953 1.00 79.62 102 ARG A CA 1
ATOM 795 C C . ARG A 1 102 ? 9.497 1.297 -27.245 1.00 79.62 102 ARG A C 1
ATOM 797 O O . ARG A 1 102 ? 9.221 0.112 -27.070 1.00 79.62 102 ARG A O 1
ATOM 804 N N . LYS A 1 103 ? 10.625 1.850 -26.802 1.00 81.75 103 LYS A N 1
ATOM 805 C CA . LYS A 1 103 ? 11.571 1.154 -25.927 1.00 81.75 103 LYS A CA 1
ATOM 806 C C . LYS A 1 103 ? 11.166 1.421 -24.484 1.00 81.75 103 LYS A C 1
ATOM 808 O O . LYS A 1 103 ? 11.084 2.570 -24.055 1.00 81.75 103 LYS A O 1
ATOM 813 N N . CYS A 1 104 ? 10.882 0.346 -23.761 1.00 80.31 104 CYS A N 1
ATOM 814 C CA . CYS A 1 104 ? 10.417 0.397 -22.384 1.00 80.31 104 CYS A CA 1
ATOM 815 C C . CYS A 1 104 ? 11.395 -0.396 -21.518 1.00 80.31 104 CYS A C 1
ATOM 817 O O . CYS A 1 104 ? 11.563 -1.602 -21.721 1.00 80.31 104 CYS A O 1
ATOM 819 N N . VAL A 1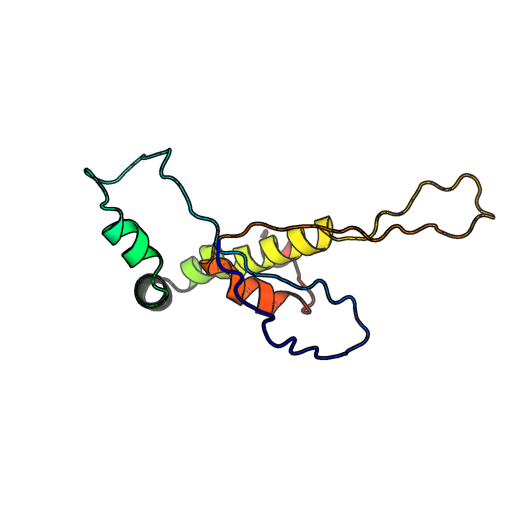 105 ? 12.056 0.276 -20.579 1.00 81.12 105 VAL A N 1
ATOM 820 C CA . VAL A 1 105 ? 13.049 -0.357 -19.707 1.00 81.12 105 VAL A CA 1
ATOM 821 C C . VAL A 1 105 ? 12.359 -0.764 -18.403 1.00 81.12 105 VAL A C 1
ATOM 823 O O . VAL A 1 105 ? 11.682 0.070 -17.791 1.00 81.12 105 VAL A O 1
ATOM 826 N N . PRO A 1 106 ? 12.463 -2.037 -17.973 1.00 78.81 106 PRO A N 1
ATOM 827 C CA . PRO A 1 106 ? 11.952 -2.440 -16.670 1.00 78.81 106 PRO A CA 1
ATOM 828 C C . PRO A 1 106 ? 12.700 -1.689 -15.562 1.00 78.81 106 PRO A C 1
ATOM 830 O O . PRO A 1 106 ? 13.928 -1.630 -15.570 1.00 78.81 106 PRO A O 1
ATOM 833 N N . SER A 1 107 ? 11.951 -1.119 -14.618 1.00 80.38 107 SER A N 1
ATOM 834 C CA . SER A 1 107 ? 12.510 -0.493 -13.420 1.00 80.38 107 SER A CA 1
ATOM 835 C C . SER A 1 107 ? 12.586 -1.530 -12.303 1.00 80.38 107 SER A C 1
ATOM 837 O O . SER A 1 107 ? 11.622 -2.262 -12.073 1.00 80.38 107 SER A O 1
ATOM 839 N N . VAL A 1 108 ? 13.728 -1.605 -11.619 1.00 83.50 108 VAL A N 1
ATOM 840 C CA . VAL A 1 108 ? 13.888 -2.407 -10.401 1.00 83.50 108 VAL A CA 1
ATOM 841 C C . VAL A 1 108 ? 13.959 -1.437 -9.233 1.00 83.50 108 VAL A C 1
ATOM 843 O O . VAL A 1 108 ? 14.898 -0.651 -9.132 1.00 83.50 108 VAL A O 1
ATOM 846 N N . VAL A 1 109 ? 12.950 -1.484 -8.364 1.00 85.12 109 VAL A N 1
ATOM 847 C CA . VAL A 1 109 ? 12.808 -0.570 -7.227 1.00 85.12 109 VAL A CA 1
ATOM 848 C C . VAL A 1 109 ? 12.775 -1.370 -5.937 1.00 85.12 109 VAL A C 1
ATOM 850 O O . VAL A 1 109 ? 12.074 -2.375 -5.841 1.00 85.12 109 VAL A O 1
ATOM 853 N N . VAL A 1 110 ? 13.507 -0.892 -4.933 1.00 88.38 110 VAL A N 1
ATOM 854 C CA . VAL A 1 110 ? 13.407 -1.377 -3.555 1.00 88.38 110 VAL A CA 1
ATOM 855 C C . VAL A 1 110 ? 12.685 -0.310 -2.740 1.00 88.38 110 VAL A C 1
ATOM 857 O O . VAL A 1 110 ? 13.222 0.772 -2.513 1.00 88.38 110 VAL A O 1
ATOM 860 N N . GLY A 1 111 ? 11.451 -0.604 -2.331 1.00 88.50 111 GLY A N 1
ATOM 861 C CA . GLY A 1 111 ? 10.676 0.246 -1.431 1.00 88.50 111 GLY A CA 1
ATOM 862 C C . GLY A 1 111 ? 10.953 -0.110 0.027 1.00 88.50 111 GLY A C 1
ATOM 863 O O . GLY A 1 111 ? 10.844 -1.273 0.406 1.00 88.50 111 GLY A O 1
ATOM 864 N N . VAL A 1 112 ? 11.288 0.883 0.850 1.00 90.69 112 VAL A N 1
ATOM 865 C CA . VAL A 1 112 ? 11.423 0.713 2.304 1.00 90.69 112 VAL A CA 1
ATOM 866 C C . VAL A 1 112 ? 10.188 1.304 2.970 1.00 90.69 112 VAL A C 1
ATOM 868 O O . VAL A 1 112 ? 9.907 2.490 2.813 1.00 90.69 112 VAL A O 1
ATOM 871 N N . VAL A 1 113 ? 9.450 0.477 3.708 1.00 89.38 113 VAL A N 1
ATOM 872 C CA . VAL A 1 113 ? 8.208 0.865 4.392 1.00 89.38 113 VAL A CA 1
ATOM 873 C C . VAL A 1 113 ? 8.214 0.389 5.841 1.00 89.38 113 VAL A C 1
ATOM 875 O O . VAL A 1 113 ? 8.910 -0.564 6.195 1.00 89.38 113 VAL A O 1
ATOM 878 N N . GLY A 1 114 ? 7.441 1.061 6.697 1.00 85.75 114 GLY A N 1
ATOM 879 C CA . GLY A 1 114 ? 7.230 0.617 8.075 1.00 85.75 114 GLY A CA 1
ATOM 880 C C . GLY A 1 114 ? 6.441 -0.695 8.124 1.00 85.75 114 GLY A C 1
ATOM 881 O O . GLY A 1 114 ? 5.539 -0.903 7.316 1.00 85.75 114 GLY A O 1
ATOM 882 N N . MET A 1 115 ? 6.745 -1.568 9.093 1.00 83.25 115 MET A N 1
ATOM 883 C CA . MET A 1 115 ? 6.118 -2.899 9.185 1.00 83.25 115 MET A CA 1
ATOM 884 C C . MET A 1 115 ? 4.587 -2.856 9.298 1.00 83.25 115 MET A C 1
ATOM 886 O O . MET A 1 115 ? 3.933 -3.762 8.796 1.00 83.25 115 MET A O 1
ATOM 890 N N . GLY A 1 116 ? 4.019 -1.813 9.912 1.00 84.12 116 GLY A N 1
ATOM 891 C CA . GLY A 1 116 ? 2.565 -1.662 10.044 1.00 84.12 116 GLY A CA 1
ATOM 892 C C . GLY A 1 116 ? 1.827 -1.471 8.713 1.00 84.12 116 GLY A C 1
ATOM 893 O O . GLY A 1 116 ? 0.656 -1.808 8.628 1.00 84.12 116 GLY A O 1
ATOM 894 N N . HIS A 1 117 ? 2.513 -0.998 7.667 1.00 90.50 117 HIS A N 1
ATOM 895 C CA . HIS A 1 117 ? 1.916 -0.737 6.350 1.00 90.50 117 HIS A CA 1
ATOM 896 C C . HIS A 1 117 ? 2.018 -1.926 5.397 1.00 90.50 117 HIS A C 1
ATOM 898 O O . HIS A 1 117 ? 1.312 -1.987 4.395 1.00 90.50 117 HIS A O 1
ATOM 904 N N . VAL A 1 118 ? 2.895 -2.887 5.699 1.00 89.75 118 VAL A N 1
ATOM 905 C CA . VAL A 1 118 ? 3.132 -4.053 4.841 1.00 89.75 118 VAL A CA 1
ATOM 906 C C . VAL A 1 118 ? 1.829 -4.808 4.519 1.00 89.75 118 VAL A C 1
ATOM 908 O O . VAL A 1 118 ? 1.556 -4.983 3.331 1.00 89.75 118 VAL A O 1
ATOM 911 N N . PRO A 1 119 ? 0.971 -5.170 5.498 1.00 90.31 119 PRO A N 1
ATOM 912 C CA . PRO A 1 119 ? -0.268 -5.898 5.208 1.00 90.31 119 PRO A CA 1
ATOM 913 C C . PRO A 1 119 ? -1.243 -5.100 4.333 1.00 90.31 119 PRO A C 1
ATOM 915 O O . PRO A 1 119 ? -1.886 -5.653 3.440 1.00 90.31 119 PRO A O 1
ATOM 918 N N . GLY A 1 120 ? -1.353 -3.790 4.569 1.00 92.44 120 GLY A N 1
ATOM 919 C CA . GLY A 1 120 ? -2.218 -2.919 3.779 1.00 92.44 120 GLY A CA 1
ATOM 920 C C . GLY A 1 120 ? -1.707 -2.710 2.358 1.00 92.44 120 GLY A C 1
ATOM 921 O O . GLY A 1 120 ? -2.502 -2.696 1.419 1.00 92.44 120 GLY A O 1
ATOM 922 N N . ILE A 1 121 ? -0.388 -2.621 2.173 1.00 94.38 121 ILE A N 1
ATOM 923 C CA . ILE A 1 121 ? 0.232 -2.528 0.848 1.00 94.38 121 ILE A CA 1
ATOM 924 C C . ILE A 1 121 ? 0.002 -3.811 0.051 1.00 94.38 121 ILE A C 1
ATOM 926 O O . ILE A 1 121 ? -0.437 -3.740 -1.096 1.00 94.38 121 ILE A O 1
ATOM 930 N N . GLU A 1 122 ? 0.237 -4.980 0.653 1.00 92.62 122 GLU A N 1
ATOM 931 C CA . GLU A 1 122 ? -0.022 -6.278 0.014 1.00 92.62 122 GLU A CA 1
ATOM 932 C C . GLU A 1 122 ? -1.492 -6.411 -0.401 1.00 92.62 122 GLU A C 1
ATOM 934 O O . GLU A 1 122 ? -1.786 -6.770 -1.544 1.00 92.62 122 GLU A O 1
ATOM 939 N N . LYS A 1 123 ? -2.419 -6.044 0.495 1.00 94.00 123 LYS A N 1
ATOM 940 C CA . LYS A 1 123 ? -3.865 -6.061 0.233 1.00 94.00 123 LYS A CA 1
ATOM 941 C C . LYS A 1 123 ? -4.265 -5.155 -0.936 1.00 94.00 123 LYS A C 1
ATOM 943 O O . LYS A 1 123 ? -5.152 -5.512 -1.708 1.00 94.00 123 LYS A O 1
ATOM 948 N N . ASN A 1 124 ? -3.639 -3.988 -1.062 1.00 94.00 124 ASN A N 1
ATOM 949 C CA . ASN A 1 124 ? -3.981 -2.986 -2.073 1.00 94.00 124 ASN A CA 1
ATOM 950 C C . ASN A 1 124 ? -3.208 -3.152 -3.393 1.00 94.00 124 ASN A C 1
ATOM 952 O O . ASN A 1 124 ? -3.553 -2.504 -4.382 1.00 94.00 124 ASN A O 1
ATOM 956 N N . TRP A 1 125 ? -2.170 -3.995 -3.442 1.00 93.31 125 TRP A N 1
ATOM 957 C CA . TRP A 1 125 ? -1.194 -4.009 -4.538 1.00 93.31 125 TRP A CA 1
ATOM 958 C C . TRP A 1 125 ? -1.809 -4.218 -5.927 1.00 93.31 125 TRP A C 1
ATOM 960 O O . TRP A 1 125 ? -1.432 -3.543 -6.888 1.00 93.31 125 TRP A O 1
ATOM 970 N N . SER A 1 126 ? -2.775 -5.134 -6.023 1.00 91.06 126 SER A N 1
ATOM 971 C CA . SER A 1 126 ? -3.428 -5.511 -7.287 1.00 91.06 126 SER A CA 1
ATOM 972 C C . SER A 1 126 ? -4.803 -4.871 -7.479 1.00 91.06 126 SER A C 1
ATOM 974 O O . SER A 1 126 ? -5.460 -5.127 -8.484 1.00 91.06 126 SER A O 1
ATOM 976 N N . THR A 1 127 ? -5.240 -4.044 -6.533 1.00 91.31 127 THR A N 1
ATOM 977 C CA . THR A 1 127 ? -6.546 -3.383 -6.565 1.00 91.31 127 THR A CA 1
ATOM 978 C C . THR A 1 127 ? -6.448 -2.078 -7.357 1.00 91.31 127 THR A C 1
ATOM 980 O O . THR A 1 127 ? -5.382 -1.452 -7.414 1.00 91.31 127 THR A O 1
ATOM 983 N N . ASP A 1 128 ? -7.544 -1.651 -7.983 1.00 92.00 128 ASP A N 1
ATOM 984 C CA . ASP A 1 128 ? -7.632 -0.298 -8.533 1.00 92.00 128 ASP A CA 1
ATOM 985 C C . ASP A 1 128 ? -7.781 0.711 -7.393 1.00 92.00 128 ASP A C 1
ATOM 987 O O . ASP A 1 128 ? -8.672 0.602 -6.552 1.00 92.00 128 ASP A O 1
ATOM 991 N N . LEU A 1 129 ? -6.865 1.679 -7.347 1.00 91.62 129 LEU A N 1
ATOM 992 C CA . LEU A 1 129 ? -6.784 2.660 -6.269 1.00 91.62 129 LEU A CA 1
ATOM 993 C C . LEU A 1 129 ? -7.335 4.001 -6.748 1.00 91.62 129 LEU A C 1
ATOM 995 O O . LEU A 1 129 ? -6.796 4.601 -7.681 1.00 91.62 129 LEU A O 1
ATOM 999 N N . ASN A 1 130 ? -8.375 4.495 -6.080 1.00 90.00 130 ASN A N 1
ATOM 1000 C CA . ASN A 1 130 ? -8.906 5.831 -6.312 1.00 90.00 130 ASN A CA 1
ATOM 1001 C C . ASN A 1 130 ? -8.233 6.839 -5.373 1.00 90.00 130 ASN A C 1
ATOM 1003 O O . ASN A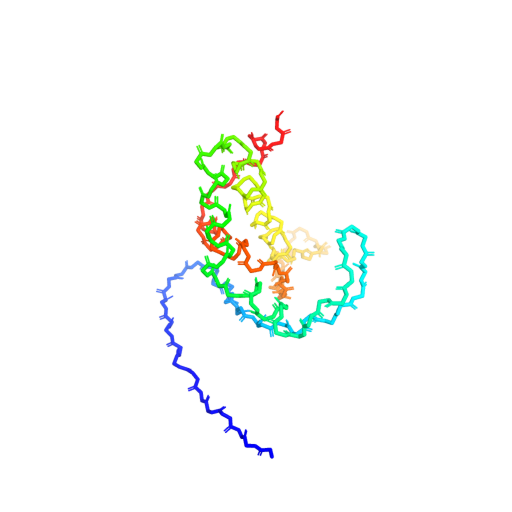 1 130 ? -8.647 7.029 -4.234 1.00 90.00 130 ASN A O 1
ATOM 1007 N N . ILE A 1 131 ? -7.173 7.488 -5.852 1.00 92.12 131 ILE A N 1
ATOM 1008 C CA . ILE A 1 131 ? -6.386 8.415 -5.023 1.00 92.12 131 ILE A CA 1
ATOM 1009 C C . ILE A 1 131 ? -7.117 9.729 -4.754 1.00 92.12 131 ILE A C 1
ATOM 1011 O O . ILE A 1 131 ? -6.890 10.350 -3.724 1.00 92.12 131 ILE A O 1
ATOM 1015 N N . GLN A 1 132 ? -8.023 10.143 -5.638 1.00 89.94 132 GLN A N 1
ATOM 1016 C CA . GLN A 1 132 ? -8.759 11.396 -5.454 1.00 89.94 132 GLN A CA 1
ATOM 1017 C C . GLN A 1 132 ? -9.701 11.321 -4.246 1.00 89.94 132 GLN A C 1
ATOM 1019 O O . GLN A 1 132 ? -9.846 12.286 -3.504 1.00 89.94 132 GLN A O 1
ATOM 1024 N N . GLU A 1 133 ? -10.282 10.146 -4.012 1.00 88.19 133 GLU A N 1
ATOM 1025 C CA . GLU A 1 133 ? -11.219 9.900 -2.914 1.00 88.19 133 GLU A CA 1
ATOM 1026 C C . GLU A 1 133 ? -10.575 10.008 -1.527 1.00 88.19 133 GLU A C 1
ATOM 1028 O O . GLU A 1 133 ? -11.244 10.404 -0.582 1.00 88.19 133 GLU A O 1
ATOM 1033 N N . ILE A 1 134 ? -9.279 9.705 -1.408 1.00 89.25 134 ILE A N 1
ATOM 1034 C CA . ILE A 1 134 ? -8.542 9.771 -0.134 1.00 89.25 134 ILE A CA 1
ATOM 1035 C C . ILE A 1 134 ? -7.808 11.104 0.081 1.00 89.25 134 ILE A C 1
ATOM 1037 O O . ILE A 1 134 ? -7.128 11.278 1.086 1.00 89.25 134 ILE A O 1
ATOM 1041 N N . MET A 1 135 ? -7.878 12.024 -0.885 1.00 76.75 135 MET A N 1
ATOM 1042 C CA . MET A 1 135 ? -7.255 13.356 -0.818 1.00 76.75 135 MET A CA 1
ATOM 1043 C C . MET A 1 135 ? -8.284 14.482 -0.630 1.00 76.75 135 MET A C 1
ATOM 1045 O O . MET A 1 135 ? -7.935 15.654 -0.780 1.00 76.75 135 MET A O 1
ATOM 1049 N N . THR A 1 136 ? -9.535 14.119 -0.346 1.00 70.00 136 THR A N 1
ATOM 1050 C CA . THR A 1 136 ? -10.667 15.035 -0.147 1.00 70.00 136 THR A CA 1
ATOM 1051 C C . THR A 1 136 ? -10.919 15.240 1.339 1.00 70.00 136 THR A C 1
ATOM 1053 O O . THR A 1 136 ? -11.138 16.407 1.731 1.00 70.00 136 THR A O 1
#

InterPro domains:
  IPR046345 TraB/PryY-like [PTHR21530] (35-135)

Organism: Mus musculus (NCBI:txid10090)

Sequence (136 aa):
TKCCGPFPESTTQTSHVSIPMVCLRAPVHPTHTCCMPSALSKDDVERCKQKDLLEQMMAEMIGEFPDLHRTIVSERDVYLTYMLRQAARRLELPRASDAEPRKCVPSVVVGVVGMGHVPGIEKNWSTDLNIQEIMT

Foldseek 3Di:
DDDDDDDDDPDPDDPDDDQPQDDDDDDDDDDDDDDDDDDDDPVNVVVVVPPVVVVVVLVVCCVPPVVCSCLVAQLVLLVLLVVVVVQQAWDFDDDPDPPDDTDTHGDRDHDDDDPSSVVNSVVCNPPDGDNVVSVD

Radius of gyration: 20.12 Å; chains: 1; bounding box: 43×37×66 Å